Protein AF-A0A925GLC4-F1 (afdb_monomer)

Structure (mmCIF, N/CA/C/O backbone):
data_AF-A0A925GLC4-F1
#
_entry.id   AF-A0A925GLC4-F1
#
loop_
_atom_site.group_PDB
_atom_site.id
_atom_site.type_symbol
_atom_site.label_atom_id
_atom_site.label_alt_id
_atom_site.label_comp_id
_atom_site.label_asym_id
_atom_site.label_entity_id
_atom_site.label_seq_id
_atom_site.pdbx_PDB_ins_code
_atom_site.Cartn_x
_atom_site.Cartn_y
_atom_site.Cartn_z
_atom_site.occupancy
_atom_site.B_iso_or_equiv
_atom_site.auth_seq_id
_atom_site.auth_comp_id
_atom_site.auth_asym_id
_atom_site.auth_atom_id
_atom_site.pdbx_PDB_model_num
ATOM 1 N N . MET A 1 1 ? -6.731 -6.592 -16.525 1.00 62.09 1 MET A N 1
ATOM 2 C CA . MET A 1 1 ? -5.976 -5.329 -16.436 1.00 62.09 1 MET A CA 1
ATOM 3 C C . MET A 1 1 ? -6.350 -4.483 -17.633 1.00 62.09 1 MET A C 1
ATOM 5 O O . MET A 1 1 ? -6.122 -4.936 -18.744 1.00 62.09 1 MET A O 1
ATOM 9 N N . GLU A 1 2 ? -6.997 -3.338 -17.430 1.00 69.94 2 GLU A N 1
ATOM 10 C CA . GLU A 1 2 ? -7.639 -2.613 -18.540 1.00 69.94 2 GLU A CA 1
ATOM 11 C C . GLU A 1 2 ? -6.655 -1.783 -19.383 1.00 69.94 2 GLU A C 1
ATOM 13 O O . GLU A 1 2 ? -6.858 -1.646 -20.584 1.00 69.94 2 GLU A O 1
ATOM 18 N N . ALA A 1 3 ? -5.555 -1.291 -18.794 1.00 86.38 3 ALA A N 1
ATOM 19 C CA . ALA A 1 3 ? -4.596 -0.419 -19.484 1.00 86.38 3 ALA A CA 1
ATOM 20 C C . ALA A 1 3 ? -3.124 -0.696 -19.088 1.00 86.38 3 ALA A C 1
ATOM 22 O O . ALA A 1 3 ? -2.476 0.147 -18.469 1.00 86.38 3 ALA A O 1
ATOM 23 N N . PRO A 1 4 ? -2.552 -1.866 -19.433 1.00 86.38 4 PRO A N 1
ATOM 24 C CA . PRO A 1 4 ? -1.208 -2.263 -18.988 1.00 86.38 4 PRO A CA 1
ATOM 25 C C . PRO A 1 4 ? -0.071 -1.361 -19.511 1.00 86.38 4 PRO A C 1
ATOM 27 O O . PRO A 1 4 ? 0.961 -1.223 -18.864 1.00 86.38 4 PRO A O 1
ATOM 30 N N . HIS A 1 5 ? -0.279 -0.669 -20.634 1.00 90.69 5 HIS A N 1
ATOM 31 C CA . HIS A 1 5 ? 0.661 0.315 -21.190 1.00 90.69 5 HIS A CA 1
ATOM 32 C C . HIS A 1 5 ? 0.845 1.566 -20.313 1.00 90.69 5 HIS A C 1
ATOM 34 O O . HIS A 1 5 ? 1.739 2.360 -20.572 1.00 90.69 5 HIS A O 1
ATOM 40 N N . THR A 1 6 ? -0.009 1.759 -19.304 1.00 93.56 6 THR A N 1
ATOM 41 C CA . THR A 1 6 ? 0.121 2.852 -18.328 1.00 93.56 6 THR A CA 1
ATOM 42 C C . THR A 1 6 ? 1.072 2.506 -17.185 1.00 93.56 6 THR A C 1
ATOM 44 O O . THR A 1 6 ? 1.420 3.380 -16.400 1.00 93.56 6 THR A O 1
ATOM 47 N N . HIS A 1 7 ? 1.495 1.241 -17.085 1.00 96.31 7 HIS A N 1
ATOM 48 C CA . HIS A 1 7 ? 2.396 0.740 -16.049 1.00 96.31 7 HIS A CA 1
ATOM 49 C C . HIS A 1 7 ? 1.832 0.804 -14.617 1.00 96.31 7 HIS A C 1
ATOM 51 O O . HIS A 1 7 ? 2.586 0.644 -13.663 1.00 96.31 7 HIS A O 1
ATOM 57 N N . TYR A 1 8 ? 0.522 1.000 -14.428 1.00 96.69 8 TYR A N 1
ATOM 58 C CA . TYR A 1 8 ? -0.093 1.061 -13.096 1.00 96.69 8 TYR A CA 1
ATOM 59 C C . TYR A 1 8 ? -0.803 -0.229 -12.705 1.00 96.6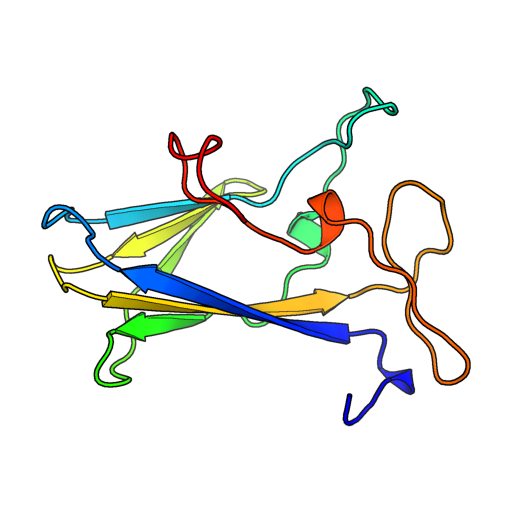9 8 TYR A C 1
ATOM 61 O O . TYR A 1 8 ? -1.746 -0.643 -13.373 1.00 96.69 8 TYR A O 1
ATOM 69 N N . PHE A 1 9 ? -0.462 -0.792 -11.547 1.00 95.94 9 PHE A N 1
ATOM 70 C CA . PHE A 1 9 ? -1.325 -1.761 -10.869 1.00 95.94 9 PHE A CA 1
ATOM 71 C C . PHE A 1 9 ? -2.408 -1.037 -10.069 1.00 95.94 9 PHE A C 1
ATOM 73 O O . PHE A 1 9 ? -2.093 -0.155 -9.277 1.00 95.94 9 PHE A O 1
ATOM 80 N N . GLY A 1 10 ? -3.672 -1.424 -10.246 1.00 96.69 10 GLY A N 1
ATOM 81 C CA . GLY A 1 10 ? -4.749 -1.057 -9.325 1.00 96.69 10 GLY A CA 1
ATOM 82 C C . GLY A 1 10 ? -4.810 -2.061 -8.178 1.00 96.69 10 GLY A C 1
ATOM 83 O O . GLY A 1 10 ? -4.842 -3.266 -8.431 1.00 96.69 10 GLY A O 1
ATOM 84 N N . VAL A 1 11 ? -4.812 -1.574 -6.940 1.00 97.19 11 VAL A N 1
ATOM 85 C CA . VAL A 1 11 ? -4.817 -2.405 -5.731 1.00 97.19 11 VAL A CA 1
ATOM 86 C C . VAL A 1 11 ? -5.999 -2.018 -4.853 1.00 97.19 11 VAL A C 1
ATOM 88 O O . VAL A 1 11 ? -6.267 -0.834 -4.654 1.00 97.19 11 VAL A O 1
ATOM 91 N N . GLU A 1 12 ? -6.690 -3.022 -4.315 1.00 97.19 12 GLU A N 1
ATOM 92 C CA . GLU A 1 12 ? -7.729 -2.855 -3.301 1.00 97.19 12 GLU A CA 1
ATOM 93 C C . GLU A 1 12 ? -7.434 -3.783 -2.118 1.00 97.19 12 GLU A C 1
ATOM 95 O O . GLU A 1 12 ? -7.282 -4.990 -2.288 1.00 97.19 12 GLU A O 1
ATOM 100 N N . MET A 1 13 ? -7.378 -3.207 -0.921 1.00 95.50 13 MET A N 1
ATOM 101 C CA . MET A 1 13 ? -7.255 -3.900 0.357 1.00 95.50 13 MET A CA 1
ATOM 102 C C . MET A 1 13 ? -8.578 -3.755 1.113 1.00 95.50 13 MET A C 1
ATOM 104 O O . MET A 1 13 ? -9.083 -2.642 1.284 1.00 95.50 13 MET A O 1
ATOM 108 N N . ARG A 1 14 ? -9.140 -4.870 1.587 1.00 95.19 14 ARG A N 1
ATOM 109 C CA . ARG A 1 14 ? -10.361 -4.887 2.406 1.00 95.19 14 ARG A CA 1
ATOM 110 C C . ARG A 1 14 ? -10.025 -5.353 3.810 1.00 95.19 14 ARG A C 1
ATOM 112 O O . ARG A 1 14 ? -9.512 -6.449 3.993 1.00 95.19 14 ARG A O 1
ATOM 119 N N . LEU A 1 15 ? -10.342 -4.520 4.789 1.00 92.25 15 LEU A N 1
ATOM 120 C CA . LEU A 1 15 ? -10.091 -4.774 6.196 1.00 92.25 15 LEU A CA 1
ATOM 121 C C . LEU A 1 15 ? -11.424 -4.908 6.919 1.00 92.25 15 LEU A C 1
ATOM 123 O O . LEU A 1 15 ? -12.247 -3.996 6.863 1.00 92.25 15 LEU A O 1
ATOM 127 N N . SER A 1 16 ? -11.622 -6.035 7.591 1.00 90.12 16 SER A N 1
ATOM 128 C CA . SER A 1 16 ? -12.785 -6.314 8.441 1.00 90.12 16 SER A CA 1
ATOM 129 C C . SER A 1 16 ? -12.331 -6.501 9.890 1.00 90.12 16 SER A C 1
ATOM 131 O O . SER A 1 16 ? -11.131 -6.502 10.162 1.00 90.12 16 SER A O 1
ATOM 133 N N . ASP A 1 17 ? -13.281 -6.629 10.817 1.00 84.38 17 ASP A N 1
ATOM 134 C CA . ASP A 1 17 ? -13.018 -6.930 12.234 1.00 84.38 17 ASP A CA 1
ATOM 135 C C . ASP A 1 17 ? -12.114 -5.899 12.935 1.00 84.38 17 ASP A C 1
ATOM 137 O O . ASP A 1 17 ? -11.244 -6.205 13.745 1.00 84.38 17 ASP A O 1
ATOM 141 N N . LEU A 1 18 ? -12.338 -4.620 12.628 1.00 79.44 18 LEU A N 1
ATOM 142 C CA . LEU A 1 18 ? -11.468 -3.505 13.009 1.00 79.44 18 LEU A CA 1
ATOM 143 C C . LEU A 1 18 ? -11.623 -3.011 14.463 1.00 79.44 18 LEU A C 1
ATOM 145 O O . LEU A 1 18 ? -11.579 -1.803 14.675 1.00 79.44 18 LEU A O 1
ATOM 149 N N . ASP A 1 19 ? -11.826 -3.881 15.462 1.00 74.12 19 ASP A N 1
ATOM 150 C CA . ASP A 1 19 ? -11.847 -3.607 16.927 1.00 74.12 19 ASP A CA 1
ATOM 151 C C . ASP A 1 19 ? -12.370 -2.216 17.389 1.00 74.12 19 ASP A C 1
ATOM 153 O O . ASP A 1 19 ? -11.886 -1.647 18.369 1.00 74.12 19 ASP A O 1
ATOM 157 N N . LYS A 1 20 ? -13.322 -1.600 16.673 1.00 73.62 20 LYS A N 1
ATOM 158 C CA . LYS A 1 20 ? -13.773 -0.205 16.875 1.00 73.62 20 LYS A CA 1
ATOM 159 C C . LYS A 1 20 ? -12.648 0.841 16.999 1.00 73.62 20 LYS A C 1
ATOM 161 O O . LYS A 1 20 ? -12.839 1.864 17.659 1.00 73.62 20 LYS A O 1
ATOM 166 N N . ARG A 1 21 ? -11.500 0.636 16.349 1.00 85.25 21 ARG A N 1
ATOM 167 C CA . ARG A 1 21 ? -10.377 1.596 16.363 1.00 85.25 21 ARG A CA 1
ATOM 168 C C . ARG A 1 21 ? -10.836 2.953 15.820 1.00 85.25 21 ARG A C 1
ATOM 170 O O . ARG A 1 21 ? -11.711 2.992 14.959 1.00 85.25 21 ARG A O 1
ATOM 177 N N . GLU A 1 22 ? -10.255 4.055 16.301 1.00 90.88 22 GLU A N 1
ATOM 178 C CA . GLU A 1 22 ? -10.548 5.412 15.789 1.00 90.88 22 GLU A CA 1
ATOM 179 C C . GLU A 1 22 ? -9.843 5.708 14.459 1.00 90.88 22 GLU A C 1
ATOM 181 O O . GLU A 1 22 ? -10.317 6.509 13.643 1.00 90.88 22 GLU A O 1
ATOM 186 N N . TYR A 1 23 ? -8.688 5.075 14.256 1.00 94.56 23 TYR A N 1
ATOM 187 C CA . TYR A 1 23 ? -7.915 5.154 13.030 1.00 94.56 23 TYR A CA 1
ATOM 188 C C . TYR A 1 23 ? -7.136 3.863 12.768 1.00 94.56 23 TYR A C 1
ATOM 190 O O . TYR A 1 23 ? -6.907 3.055 13.670 1.00 94.56 23 TYR A O 1
ATOM 198 N N . LEU A 1 24 ? -6.693 3.717 11.522 1.00 94.62 24 LEU A N 1
ATOM 199 C CA . LEU A 1 24 ? -5.754 2.698 11.070 1.00 94.62 24 LEU A CA 1
ATOM 200 C C . LEU A 1 24 ? -4.590 3.365 10.356 1.00 94.62 24 LEU A C 1
ATOM 202 O O . LEU A 1 24 ? -4.801 4.244 9.524 1.00 94.62 24 LEU A O 1
ATOM 206 N N . ASP A 1 25 ? -3.379 2.916 10.655 1.00 97.00 25 ASP A N 1
ATOM 207 C CA . ASP A 1 25 ? -2.188 3.320 9.919 1.00 97.00 25 ASP A CA 1
ATOM 208 C C . ASP A 1 25 ? -1.858 2.223 8.903 1.00 97.00 25 ASP A C 1
ATOM 210 O O . ASP A 1 25 ? -1.514 1.102 9.273 1.00 97.00 25 ASP A O 1
ATOM 214 N N . VAL A 1 26 ? -1.992 2.548 7.621 1.00 97.25 26 VAL A N 1
ATOM 215 C CA . VAL A 1 26 ? -1.698 1.675 6.483 1.00 97.25 26 VAL A CA 1
ATOM 216 C C . VAL A 1 26 ? -0.331 2.060 5.927 1.00 97.25 26 VAL A C 1
ATOM 218 O O . VAL A 1 26 ? -0.060 3.237 5.676 1.00 97.25 26 VAL A O 1
ATOM 221 N N . LYS A 1 27 ? 0.556 1.081 5.770 1.00 97.56 27 LYS A N 1
ATOM 222 C CA . LYS A 1 27 ? 1.974 1.280 5.477 1.00 97.56 27 LYS A CA 1
ATOM 223 C C . LYS A 1 27 ? 2.385 0.575 4.197 1.00 97.56 27 LYS A C 1
ATOM 225 O O . LYS A 1 27 ? 2.066 -0.588 3.992 1.00 97.56 27 LYS A O 1
ATOM 230 N N . MET A 1 28 ? 3.164 1.266 3.374 1.00 97.75 28 MET A N 1
ATOM 231 C CA . MET A 1 28 ? 3.929 0.643 2.296 1.00 97.75 28 MET A CA 1
ATOM 232 C C . MET A 1 28 ? 5.289 0.192 2.854 1.00 97.75 28 MET A C 1
ATOM 234 O O . MET A 1 28 ? 5.932 0.989 3.549 1.00 97.75 28 MET A O 1
ATOM 238 N N . PRO A 1 29 ? 5.763 -1.036 2.580 1.00 96.31 29 PRO A N 1
ATOM 239 C CA . PRO A 1 29 ? 7.108 -1.455 2.961 1.00 96.31 29 PRO A CA 1
ATOM 240 C C . PRO A 1 29 ? 8.196 -0.510 2.435 1.00 96.31 29 PRO A C 1
ATOM 242 O O . PRO A 1 29 ? 8.007 0.238 1.476 1.00 96.31 29 PRO A O 1
ATOM 245 N N . VAL A 1 30 ? 9.363 -0.543 3.080 1.00 96.31 30 VAL A N 1
ATOM 246 C CA . VAL A 1 30 ? 10.528 0.278 2.696 1.00 96.31 30 VAL A CA 1
ATOM 247 C C . VAL A 1 30 ? 11.750 -0.563 2.343 1.00 96.31 30 VAL A C 1
ATOM 249 O O . VAL A 1 30 ? 12.837 -0.030 2.194 1.00 96.31 30 VAL A O 1
ATOM 252 N N . TRP A 1 31 ? 11.610 -1.880 2.243 1.00 94.31 31 TRP A N 1
ATOM 253 C CA . TRP A 1 31 ? 12.652 -2.818 1.819 1.00 94.31 31 TRP A CA 1
ATOM 254 C C . TRP A 1 31 ? 11.991 -4.157 1.461 1.00 94.31 31 TRP A C 1
ATOM 256 O O . TRP A 1 31 ? 10.806 -4.348 1.730 1.00 94.31 31 TRP A O 1
ATOM 266 N N . THR A 1 32 ? 12.749 -5.073 0.856 1.00 91.69 32 THR A N 1
ATOM 267 C CA . THR A 1 32 ? 12.273 -6.414 0.475 1.00 91.69 32 THR A CA 1
ATOM 268 C C . THR A 1 32 ? 13.215 -7.480 1.043 1.00 91.69 32 THR A C 1
ATOM 270 O O . THR A 1 32 ? 14.434 -7.293 0.955 1.00 91.69 32 THR A O 1
ATOM 273 N N . PRO A 1 33 ? 12.713 -8.609 1.583 1.00 87.31 33 PRO A N 1
ATOM 274 C CA . PRO A 1 33 ? 13.546 -9.749 1.967 1.00 87.31 33 PRO A CA 1
ATOM 275 C C . PRO A 1 33 ? 14.543 -10.159 0.877 1.00 87.31 33 PRO A C 1
ATOM 277 O O . PRO A 1 33 ? 14.216 -10.195 -0.306 1.00 87.31 33 PRO A O 1
ATOM 280 N N . GLY A 1 34 ? 15.791 -10.420 1.274 1.00 88.88 34 GLY A N 1
ATOM 281 C CA . GLY A 1 34 ? 16.897 -10.670 0.341 1.00 88.88 34 GLY A CA 1
ATOM 282 C C . GLY A 1 34 ? 17.566 -9.406 -0.227 1.00 88.88 34 GLY A C 1
ATOM 283 O O . GLY A 1 34 ? 18.604 -9.513 -0.874 1.00 88.88 34 GLY A O 1
ATOM 284 N N . SER A 1 35 ? 17.041 -8.203 0.042 1.00 86.56 35 SER A N 1
ATOM 285 C CA . SER A 1 35 ? 17.668 -6.924 -0.320 1.00 86.56 35 SER A CA 1
ATOM 286 C C . SER A 1 35 ? 17.514 -5.890 0.803 1.00 86.56 35 SER A C 1
ATOM 288 O O . SER A 1 35 ? 16.562 -5.110 0.847 1.00 86.56 35 SER A O 1
ATOM 290 N N . TYR A 1 36 ? 18.483 -5.872 1.720 1.00 88.50 36 TYR A N 1
ATOM 291 C CA . TYR A 1 36 ? 18.462 -5.066 2.949 1.00 88.50 36 TYR A CA 1
ATOM 292 C C . TYR A 1 36 ? 18.925 -3.620 2.728 1.00 88.50 36 TYR A C 1
ATOM 294 O O . TYR A 1 36 ? 19.887 -3.151 3.332 1.00 88.50 36 TYR A O 1
ATOM 302 N N . LEU A 1 37 ? 18.245 -2.911 1.828 1.00 92.19 37 LEU A N 1
ATOM 303 C CA . LEU A 1 37 ? 18.469 -1.493 1.572 1.00 92.19 37 LEU A CA 1
ATOM 304 C C . LEU A 1 37 ? 17.132 -0.757 1.606 1.00 92.19 37 LEU A C 1
ATOM 306 O O . LEU A 1 37 ? 16.163 -1.222 1.010 1.00 92.19 37 LEU A O 1
ATOM 310 N N . ILE A 1 38 ? 17.095 0.399 2.276 1.00 92.44 38 ILE A N 1
ATOM 311 C CA . ILE A 1 38 ? 15.895 1.238 2.314 1.00 92.44 38 ILE A CA 1
ATOM 312 C C . ILE A 1 38 ? 15.545 1.698 0.890 1.00 92.44 38 ILE A C 1
ATOM 314 O O . ILE A 1 38 ? 16.397 2.118 0.098 1.00 92.44 38 ILE A O 1
ATOM 318 N N . ARG A 1 39 ? 14.261 1.590 0.568 1.00 91.62 39 ARG A N 1
ATOM 319 C CA . ARG A 1 39 ? 13.616 1.934 -0.690 1.00 91.62 39 ARG A CA 1
ATOM 320 C C . ARG A 1 39 ? 12.411 2.807 -0.404 1.00 91.62 39 ARG A C 1
ATOM 322 O O . ARG A 1 39 ? 11.6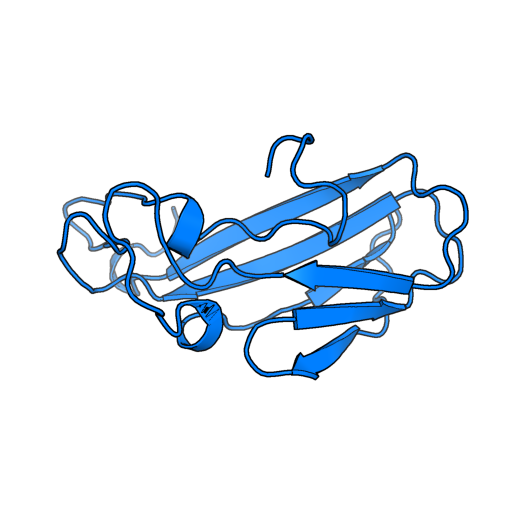80 2.612 0.559 1.00 91.62 39 ARG A O 1
ATOM 329 N N . GLU A 1 40 ? 12.183 3.746 -1.303 1.00 92.44 40 GLU A N 1
ATOM 330 C CA . GLU A 1 40 ? 11.059 4.672 -1.238 1.00 92.44 40 GLU A CA 1
ATOM 331 C C . GLU A 1 40 ? 9.911 4.142 -2.119 1.00 92.44 40 GLU A C 1
ATOM 333 O O . GLU A 1 40 ? 9.487 4.826 -3.044 1.00 92.44 40 GLU A O 1
ATOM 338 N N . TYR A 1 41 ? 9.426 2.906 -1.896 1.00 96.50 41 TYR A N 1
ATOM 339 C CA . TYR A 1 41 ? 8.349 2.310 -2.719 1.00 96.50 41 TYR A CA 1
ATOM 340 C C . TYR A 1 41 ? 7.072 3.160 -2.706 1.00 96.50 41 TYR A C 1
ATOM 342 O O . TYR A 1 41 ? 6.397 3.310 -3.721 1.00 96.50 41 TYR A O 1
ATOM 350 N N . ALA A 1 42 ? 6.803 3.814 -1.575 1.00 97.50 42 ALA A N 1
ATOM 351 C CA . ALA A 1 42 ? 5.683 4.728 -1.387 1.00 97.50 42 ALA A CA 1
ATOM 352 C C . ALA A 1 42 ? 5.661 5.929 -2.353 1.00 97.50 42 ALA A C 1
ATOM 354 O O . ALA A 1 42 ? 4.632 6.598 -2.439 1.00 97.50 42 ALA A O 1
ATOM 355 N N . LYS A 1 43 ? 6.765 6.230 -3.055 1.00 96.62 43 LYS A N 1
ATOM 356 C CA . LYS A 1 43 ? 6.809 7.280 -4.088 1.00 96.62 43 LYS A CA 1
ATOM 357 C C . LYS A 1 43 ? 5.991 6.919 -5.334 1.00 96.62 43 LYS A C 1
ATOM 359 O O . LYS A 1 43 ? 5.594 7.815 -6.060 1.00 96.62 43 LYS A O 1
ATOM 364 N N . ASN A 1 44 ? 5.775 5.623 -5.571 1.00 97.62 44 ASN A N 1
ATOM 365 C CA . ASN A 1 44 ? 5.049 5.103 -6.730 1.00 97.62 44 ASN A CA 1
ATOM 366 C C . ASN A 1 44 ? 3.545 4.947 -6.454 1.00 97.62 44 ASN A C 1
ATOM 368 O O . ASN A 1 44 ? 2.818 4.482 -7.326 1.00 97.62 44 ASN A O 1
ATOM 372 N N . VAL A 1 45 ? 3.089 5.262 -5.237 1.00 98.12 45 VAL A N 1
ATOM 373 C CA . VAL A 1 45 ? 1.684 5.140 -4.840 1.00 98.12 45 VAL A CA 1
ATOM 374 C C . VAL A 1 45 ? 0.933 6.405 -5.219 1.00 98.12 45 VAL A C 1
ATOM 376 O O . VAL A 1 45 ? 1.274 7.495 -4.758 1.00 98.12 45 VAL A O 1
ATOM 379 N N . GLU A 1 46 ? -0.150 6.235 -5.965 1.00 97.44 46 GLU A N 1
ATOM 380 C CA . GLU A 1 46 ? -1.040 7.309 -6.392 1.00 97.44 46 GLU A CA 1
ATOM 381 C C . GLU A 1 46 ? -2.502 6.987 -6.070 1.00 97.44 46 GLU A C 1
ATOM 383 O O . GLU A 1 46 ? -2.879 5.833 -5.865 1.00 97.44 46 GLU A O 1
ATOM 388 N N . GLY A 1 47 ? -3.336 8.027 -5.991 1.00 97.31 47 GLY A N 1
ATOM 389 C CA . GLY A 1 47 ? -4.786 7.863 -5.870 1.00 97.31 47 GLY A CA 1
ATOM 390 C C . GLY A 1 47 ? -5.260 7.130 -4.610 1.00 97.31 47 GLY A C 1
ATOM 391 O O . GLY A 1 47 ? -6.296 6.475 -4.665 1.00 97.31 47 GLY A O 1
ATOM 392 N N . PHE A 1 48 ? -4.524 7.211 -3.492 1.00 98.50 48 PHE A N 1
ATOM 393 C CA . PHE A 1 48 ? -4.938 6.583 -2.233 1.00 98.50 48 PHE A CA 1
ATOM 394 C C . PHE A 1 48 ? -6.303 7.115 -1.787 1.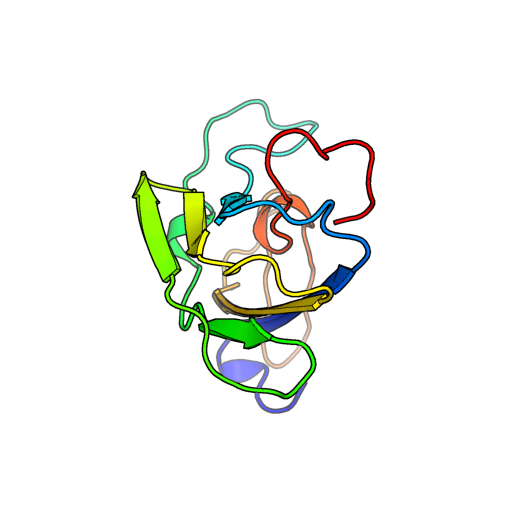00 98.50 48 PHE A C 1
ATOM 396 O O . PHE A 1 48 ? -6.460 8.307 -1.515 1.00 98.50 48 PHE A O 1
ATOM 403 N N . VAL A 1 49 ? -7.268 6.212 -1.664 1.00 98.38 49 VAL A N 1
ATOM 404 C CA . VAL A 1 49 ? -8.614 6.490 -1.170 1.00 98.38 49 VAL A CA 1
ATOM 405 C C . VAL A 1 49 ? -9.026 5.434 -0.155 1.00 98.38 49 VAL A C 1
ATOM 407 O O . VAL A 1 49 ? -8.705 4.256 -0.298 1.00 98.38 49 VAL A O 1
ATOM 410 N N . ALA A 1 50 ? -9.776 5.853 0.862 1.00 98.12 50 ALA A N 1
ATOM 411 C CA . ALA A 1 50 ? -10.365 4.962 1.851 1.00 98.12 50 ALA A CA 1
ATOM 412 C C . ALA A 1 50 ? -11.885 5.145 1.902 1.00 98.12 50 ALA A C 1
ATOM 414 O O . ALA A 1 50 ? -12.392 6.268 1.825 1.00 98.12 50 ALA A O 1
ATOM 415 N N . ARG A 1 51 ? -12.619 4.041 2.030 1.00 97.75 51 ARG A N 1
ATOM 416 C CA . ARG A 1 51 ? -14.082 4.000 2.141 1.00 97.75 51 ARG A CA 1
ATOM 417 C C . ARG A 1 51 ? -14.510 3.027 3.234 1.00 97.75 51 ARG A C 1
ATOM 419 O O . ARG A 1 51 ? -13.764 2.105 3.548 1.00 97.75 51 ARG A O 1
ATOM 426 N N . ASP A 1 52 ? -15.690 3.217 3.807 1.00 95.38 52 ASP A N 1
ATOM 427 C CA . ASP A 1 52 ? -16.309 2.213 4.678 1.00 95.38 52 ASP A CA 1
ATOM 428 C C . ASP A 1 52 ? -16.956 1.072 3.862 1.00 95.38 52 ASP A C 1
ATOM 430 O O . ASP A 1 52 ? -16.998 1.115 2.627 1.00 95.38 52 ASP A O 1
ATOM 434 N N . GLY A 1 53 ? -17.484 0.048 4.542 1.00 92.44 53 GLY A N 1
ATOM 435 C CA . GLY A 1 53 ? -18.192 -1.067 3.893 1.00 92.44 53 GLY A CA 1
ATOM 436 C C . GLY A 1 53 ? -19.445 -0.659 3.097 1.00 92.44 53 GLY A C 1
ATOM 437 O O . GLY A 1 53 ? -19.849 -1.376 2.182 1.00 92.44 53 GLY A O 1
ATOM 438 N N . GLY A 1 54 ? -20.031 0.507 3.396 1.00 94.00 54 GLY A N 1
ATOM 439 C CA . GLY A 1 54 ? -21.141 1.105 2.647 1.00 94.00 54 GLY A CA 1
ATOM 440 C C . GLY A 1 54 ? -20.699 1.943 1.440 1.00 94.00 54 GLY A C 1
ATOM 441 O O . GLY A 1 54 ? -21.544 2.430 0.692 1.00 94.00 54 GLY A O 1
ATOM 442 N N . GLY A 1 55 ? -19.391 2.114 1.231 1.00 95.62 55 GLY A N 1
ATOM 443 C CA . GLY A 1 55 ? -18.816 2.915 0.153 1.00 95.62 55 GLY A CA 1
ATOM 444 C C . GLY A 1 55 ? -18.672 4.406 0.472 1.00 95.62 55 GLY A C 1
ATOM 445 O O . GLY A 1 55 ? -18.231 5.164 -0.403 1.00 95.62 55 GLY A O 1
ATOM 446 N N . ASN A 1 56 ? -18.985 4.848 1.695 1.00 96.25 56 ASN A N 1
ATOM 447 C CA . ASN A 1 56 ? -18.818 6.245 2.090 1.00 96.25 56 ASN A CA 1
ATOM 448 C C . ASN A 1 56 ? -17.329 6.573 2.247 1.00 96.25 56 ASN A C 1
ATOM 450 O O . ASN A 1 56 ? -16.586 5.766 2.807 1.00 96.25 56 ASN A O 1
ATOM 454 N N . PRO A 1 57 ? -16.868 7.746 1.788 1.00 97.44 57 PRO A N 1
ATOM 455 C CA . PRO A 1 57 ? -15.471 8.137 1.922 1.00 97.44 57 PRO A CA 1
ATOM 456 C C . PRO A 1 57 ? -15.068 8.302 3.394 1.00 97.44 57 PRO A C 1
ATOM 458 O O . PRO A 1 57 ? -15.782 8.916 4.190 1.00 97.44 57 PRO A O 1
ATOM 461 N N . LEU A 1 58 ? -13.887 7.790 3.733 1.00 97.44 58 LEU A N 1
ATOM 462 C CA . LEU A 1 58 ? -13.226 7.983 5.020 1.00 97.44 58 LEU A CA 1
ATOM 463 C C . LEU A 1 58 ? -12.084 8.985 4.861 1.00 97.44 58 LEU A C 1
ATOM 465 O O . LEU A 1 58 ? -11.368 8.975 3.860 1.00 97.44 58 LEU A O 1
ATOM 469 N N . ALA A 1 59 ? -11.896 9.849 5.859 1.00 97.81 59 ALA A N 1
ATOM 470 C CA . ALA A 1 59 ? -10.802 10.812 5.831 1.00 97.81 59 ALA A CA 1
ATOM 471 C C . ALA A 1 59 ? -9.463 10.077 5.955 1.00 97.81 59 ALA A C 1
ATOM 473 O O . ALA A 1 59 ? -9.278 9.269 6.870 1.00 97.81 59 ALA A O 1
ATOM 474 N N . SER A 1 60 ? -8.524 10.375 5.061 1.00 97.81 60 SER A N 1
ATOM 475 C CA . SER A 1 60 ? -7.188 9.790 5.086 1.00 97.81 60 SER A CA 1
ATOM 476 C C . SER A 1 60 ? -6.108 10.828 4.833 1.00 97.81 60 SER A C 1
ATOM 478 O O . SER A 1 60 ? -6.255 11.671 3.951 1.00 97.81 60 SER A O 1
ATOM 480 N N . GLU A 1 61 ? -5.006 10.734 5.570 1.00 98.06 61 GLU A N 1
ATOM 481 C CA . GLU A 1 61 ? -3.874 11.656 5.478 1.00 98.06 61 GLU A CA 1
ATOM 482 C C . GLU A 1 61 ? -2.547 10.892 5.462 1.00 98.06 61 GLU A C 1
ATOM 484 O O . GLU A 1 61 ? -2.378 9.891 6.158 1.00 98.06 61 GLU A O 1
ATOM 489 N N . LYS A 1 62 ? -1.582 11.358 4.667 1.00 98.00 62 LYS A N 1
ATOM 490 C CA . LYS A 1 62 ? -0.230 10.796 4.659 1.00 98.00 62 LYS A CA 1
ATOM 491 C C . LYS A 1 62 ? 0.576 11.434 5.794 1.00 98.00 62 LYS A C 1
ATOM 493 O O . LYS A 1 62 ? 0.916 12.609 5.716 1.00 98.00 62 LYS A O 1
ATOM 498 N N . ILE A 1 63 ? 0.868 10.668 6.847 1.00 98.31 63 ILE A N 1
ATOM 499 C CA . ILE A 1 63 ? 1.486 11.187 8.087 1.00 98.31 63 ILE A CA 1
ATOM 500 C C . ILE A 1 63 ? 3.019 11.127 8.078 1.00 98.31 63 ILE A C 1
ATOM 502 O O . ILE A 1 63 ? 3.676 11.773 8.889 1.00 98.31 63 ILE A O 1
ATOM 506 N N . ASN A 1 64 ? 3.602 10.330 7.180 1.00 97.44 64 ASN A N 1
ATOM 507 C CA . ASN A 1 64 ? 5.040 10.265 6.917 1.00 97.44 64 ASN A CA 1
ATOM 508 C C . ASN A 1 64 ? 5.289 9.678 5.510 1.00 97.44 64 ASN A C 1
ATOM 510 O O . ASN A 1 64 ? 4.350 9.448 4.748 1.00 97.44 64 ASN A O 1
ATOM 514 N N . LYS A 1 65 ? 6.552 9.423 5.143 1.00 96.81 65 LYS A N 1
ATOM 515 C CA . LYS A 1 65 ? 6.944 9.004 3.783 1.00 96.81 65 LYS A CA 1
ATOM 516 C C . LYS A 1 65 ? 6.190 7.786 3.236 1.00 96.81 65 LYS A C 1
ATOM 518 O O . LYS A 1 65 ? 5.941 7.742 2.030 1.00 96.81 65 LYS A O 1
ATOM 523 N N . ASN A 1 66 ? 5.814 6.833 4.087 1.00 98.06 66 ASN A N 1
ATOM 524 C CA . ASN A 1 66 ? 5.247 5.548 3.676 1.00 98.06 66 ASN A CA 1
ATOM 525 C C . ASN A 1 66 ? 3.988 5.132 4.452 1.00 98.06 66 ASN A C 1
ATOM 527 O O . ASN A 1 66 ? 3.577 3.983 4.325 1.00 98.06 66 ASN A O 1
ATOM 531 N N . THR A 1 67 ? 3.393 6.025 5.250 1.00 98.44 67 THR A N 1
ATOM 532 C CA . THR A 1 67 ? 2.227 5.715 6.093 1.00 98.44 67 THR A CA 1
ATOM 533 C C . THR A 1 67 ? 1.061 6.653 5.807 1.00 98.44 67 THR A C 1
ATOM 535 O O . THR A 1 67 ? 1.213 7.877 5.850 1.00 98.44 67 THR A O 1
ATOM 538 N N . TRP A 1 68 ? -0.114 6.065 5.605 1.00 98.50 68 TRP A N 1
ATOM 539 C CA . TRP A 1 68 ? -1.399 6.739 5.486 1.00 98.50 68 TRP A CA 1
ATOM 540 C C . TRP A 1 68 ? -2.259 6.405 6.698 1.00 98.50 68 TRP A C 1
ATOM 542 O O . TRP A 1 68 ? -2.500 5.237 6.991 1.00 98.50 68 TRP A O 1
ATOM 552 N N . ARG A 1 69 ? -2.740 7.430 7.398 1.00 98.31 69 ARG A N 1
ATOM 553 C CA . ARG A 1 69 ? -3.696 7.289 8.492 1.00 98.31 69 ARG A CA 1
ATOM 554 C C . ARG A 1 69 ? -5.106 7.416 7.950 1.00 98.31 69 ARG A C 1
ATOM 556 O O . ARG A 1 69 ? -5.464 8.470 7.434 1.00 98.31 69 ARG A O 1
ATOM 563 N N . VAL A 1 70 ? -5.913 6.376 8.111 1.00 97.75 70 VAL A N 1
ATOM 564 C CA . VAL A 1 70 ? -7.339 6.352 7.777 1.00 97.75 70 VAL A CA 1
ATOM 565 C C . VAL A 1 70 ? -8.147 6.544 9.053 1.00 97.75 70 VAL A C 1
ATOM 567 O O . VAL A 1 70 ? -8.038 5.745 9.980 1.00 97.75 70 VAL A O 1
ATOM 570 N N . ARG A 1 71 ? -8.973 7.590 9.115 1.00 96.69 71 ARG A N 1
ATOM 571 C CA . ARG A 1 71 ? -9.927 7.819 10.209 1.00 96.69 71 ARG A CA 1
ATOM 572 C C . ARG A 1 71 ? -11.133 6.916 9.996 1.00 96.69 71 ARG A C 1
ATOM 574 O O . ARG A 1 71 ? -11.974 7.178 9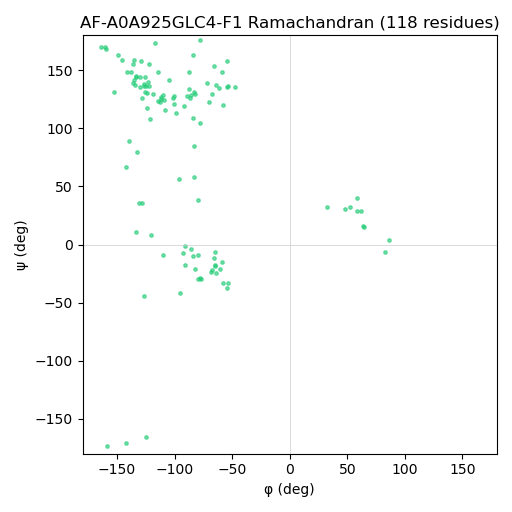.143 1.00 96.69 71 ARG A O 1
ATOM 581 N N . THR A 1 72 ? -11.210 5.851 10.777 1.00 92.44 72 THR A N 1
ATOM 582 C CA . THR A 1 72 ? -12.216 4.796 10.616 1.00 92.44 72 THR A CA 1
ATOM 583 C C . THR A 1 72 ? -13.546 5.155 11.252 1.00 92.4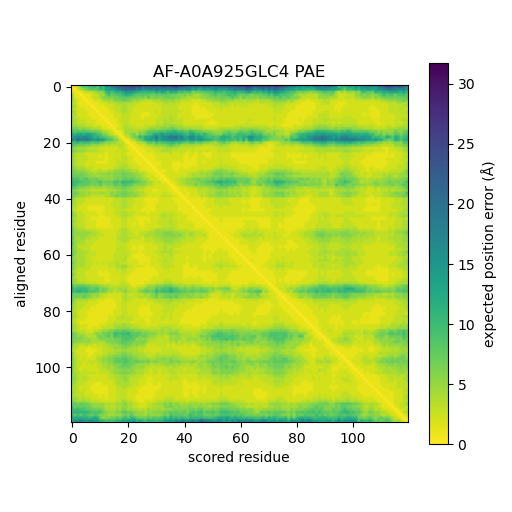4 72 THR A C 1
ATOM 585 O O . THR A 1 72 ? -14.553 4.575 10.877 1.00 92.44 72 THR A O 1
ATOM 588 N N . ARG A 1 73 ? -13.589 6.090 12.213 1.00 87.50 73 ARG A N 1
ATOM 589 C CA . ARG A 1 73 ? -14.830 6.442 12.937 1.00 87.50 73 ARG A CA 1
ATOM 590 C C . ARG A 1 73 ? -15.526 5.203 13.536 1.00 87.50 73 ARG A C 1
ATOM 592 O O . ARG A 1 73 ? -16.751 5.150 13.591 1.00 87.50 73 ARG A O 1
ATOM 599 N N . SER A 1 74 ? -14.737 4.198 13.931 1.00 86.56 74 SER A N 1
ATOM 600 C CA . SER A 1 74 ? -15.206 2.913 14.466 1.00 86.56 74 SER A CA 1
ATOM 601 C C . SER A 1 74 ? -16.133 2.107 13.536 1.00 86.56 74 SER A C 1
ATOM 603 O O . SER A 1 74 ? -16.958 1.334 14.025 1.00 86.56 74 SER A O 1
ATOM 605 N N . VAL A 1 75 ? -16.002 2.251 12.209 1.00 90.56 75 VAL A N 1
ATOM 606 C CA . VAL A 1 75 ? -16.679 1.364 11.242 1.00 90.56 75 VAL A CA 1
ATOM 607 C C . VAL A 1 75 ? -16.152 -0.073 11.326 1.00 90.56 75 VAL A C 1
ATOM 609 O O . VAL A 1 75 ? -15.006 -0.306 11.709 1.00 90.56 75 VAL A O 1
ATOM 612 N N . ALA A 1 76 ? -16.993 -1.038 10.946 1.00 89.31 76 ALA A N 1
ATOM 613 C CA . ALA A 1 76 ? -16.652 -2.463 10.971 1.00 89.31 76 ALA A CA 1
ATOM 614 C C . ALA A 1 76 ? -15.749 -2.901 9.804 1.00 89.31 76 ALA A C 1
ATOM 616 O O . ALA A 1 76 ? -14.959 -3.828 9.960 1.00 89.31 76 ALA A O 1
ATOM 617 N N . GLU A 1 77 ? -15.857 -2.228 8.655 1.00 93.50 77 GLU A N 1
ATOM 618 C CA . GLU A 1 77 ? -15.114 -2.548 7.434 1.00 93.50 77 GLU A CA 1
ATOM 619 C C . GLU A 1 77 ? -14.533 -1.275 6.815 1.00 93.50 77 GLU A C 1
ATOM 621 O O . GLU A 1 77 ? -15.218 -0.251 6.722 1.00 93.50 77 GLU A O 1
ATOM 626 N N . VAL A 1 78 ? -13.283 -1.360 6.359 1.00 95.56 78 VAL A N 1
ATOM 627 C CA . VAL A 1 78 ? -12.583 -0.318 5.605 1.00 95.56 78 VAL A CA 1
ATOM 628 C C . VAL A 1 78 ? -12.050 -0.912 4.307 1.00 95.56 78 VAL A C 1
ATOM 630 O O . VAL A 1 78 ? -11.373 -1.937 4.310 1.00 95.56 78 VAL A O 1
ATOM 633 N N . ARG A 1 79 ? -12.302 -0.228 3.194 1.00 97.00 79 ARG A N 1
ATOM 634 C CA . ARG A 1 79 ? -11.728 -0.519 1.880 1.00 97.00 79 ARG A CA 1
ATOM 635 C C . ARG A 1 79 ? -10.730 0.563 1.524 1.00 97.00 79 ARG A C 1
ATOM 637 O O . ARG A 1 79 ? -11.080 1.741 1.511 1.00 97.00 79 ARG A O 1
ATOM 644 N N . VAL A 1 80 ? -9.503 0.167 1.228 1.00 97.94 80 VAL A N 1
ATOM 645 C CA . VAL A 1 80 ? -8.440 1.058 0.766 1.00 97.94 80 VAL A CA 1
A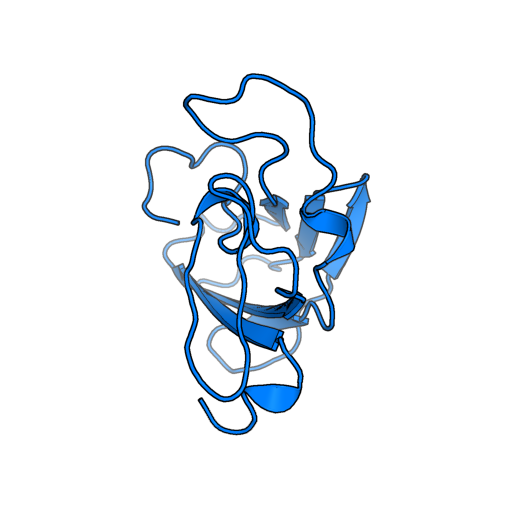TOM 646 C C . VAL A 1 80 ? -8.134 0.711 -0.678 1.00 97.94 80 VAL A C 1
ATOM 648 O O . VAL A 1 80 ? -7.861 -0.445 -0.978 1.00 97.94 80 VAL A O 1
ATOM 651 N N . ALA A 1 81 ? -8.163 1.701 -1.563 1.00 98.31 81 ALA A N 1
ATOM 652 C CA . ALA A 1 81 ? -7.787 1.531 -2.959 1.00 98.31 81 ALA A CA 1
ATOM 653 C C . ALA A 1 81 ? -6.712 2.544 -3.348 1.00 98.31 81 ALA A C 1
ATOM 655 O O . ALA A 1 81 ? -6.696 3.671 -2.851 1.00 98.31 81 ALA A O 1
ATOM 656 N N . TYR A 1 82 ? -5.795 2.126 -4.211 1.00 98.25 82 TYR A N 1
ATOM 657 C CA . TYR A 1 82 ? -4.707 2.956 -4.717 1.00 98.25 82 TYR A CA 1
ATOM 658 C C . TYR A 1 82 ? -4.144 2.366 -6.011 1.00 98.25 82 TYR A C 1
ATOM 660 O O . TYR A 1 82 ? -4.466 1.243 -6.406 1.00 98.25 82 TYR A O 1
ATOM 668 N N . GLN A 1 83 ? -3.288 3.135 -6.674 1.00 97.88 83 GLN A N 1
ATOM 669 C CA . GLN A 1 83 ? -2.527 2.697 -7.834 1.00 97.88 83 GLN A CA 1
ATOM 670 C C . GLN A 1 83 ? -1.035 2.670 -7.510 1.00 97.88 83 GLN A C 1
ATOM 672 O O . GLN A 1 83 ? -0.555 3.474 -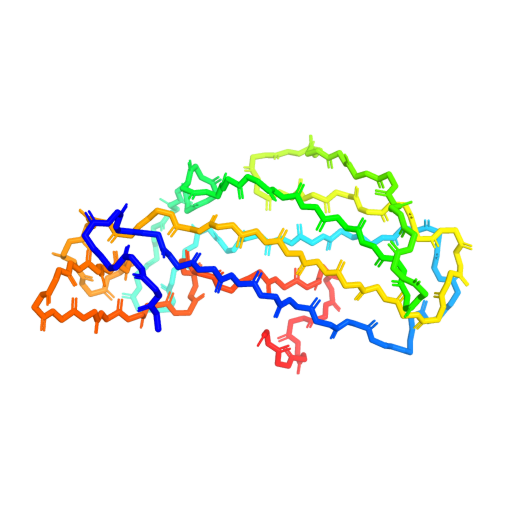6.711 1.00 97.88 83 GLN A O 1
ATOM 677 N N . VAL A 1 84 ? -0.300 1.749 -8.132 1.00 97.62 84 VAL A N 1
ATOM 678 C CA . VAL A 1 84 ? 1.158 1.648 -8.011 1.00 97.62 84 VAL A CA 1
ATOM 679 C C . VAL A 1 84 ? 1.795 1.709 -9.387 1.00 97.62 84 VAL A C 1
ATOM 681 O O . VAL A 1 84 ? 1.579 0.810 -10.200 1.00 97.62 84 VAL A O 1
ATOM 684 N N . TYR A 1 85 ? 2.606 2.738 -9.626 1.00 97.31 85 TYR A N 1
ATOM 685 C CA . TYR A 1 85 ? 3.429 2.837 -10.827 1.00 97.31 85 TYR A CA 1
ATOM 686 C C . TYR A 1 85 ? 4.558 1.797 -10.799 1.00 97.31 85 TYR A C 1
ATOM 688 O O . TYR A 1 85 ? 5.384 1.761 -9.882 1.00 97.31 85 TYR A O 1
ATOM 696 N N . ALA A 1 86 ? 4.601 0.947 -11.817 1.00 96.31 86 ALA A N 1
ATOM 697 C CA . ALA A 1 86 ? 5.451 -0.227 -11.911 1.00 96.31 86 ALA A CA 1
ATOM 698 C C . ALA A 1 86 ? 6.133 -0.273 -13.283 1.00 96.31 86 ALA A C 1
ATOM 700 O O . ALA A 1 86 ? 5.731 -1.012 -14.175 1.00 96.31 86 ALA A O 1
ATOM 701 N N . TYR A 1 87 ? 7.195 0.515 -13.447 1.00 95.31 87 TYR A N 1
ATOM 702 C CA . TYR A 1 87 ? 7.996 0.549 -14.677 1.00 95.31 87 TYR A CA 1
ATOM 703 C C . TYR A 1 87 ? 9.500 0.440 -14.396 1.00 95.31 87 TYR A C 1
ATOM 705 O O . TYR A 1 87 ? 10.332 1.073 -15.040 1.00 95.31 87 TYR A O 1
ATOM 713 N N . GLU A 1 88 ? 9.871 -0.353 -13.391 1.00 91.00 88 GLU A N 1
ATOM 714 C CA . GLU A 1 88 ? 11.272 -0.603 -13.053 1.00 91.00 88 GLU A CA 1
ATOM 715 C C . GLU A 1 88 ? 11.546 -2.105 -13.142 1.00 91.00 88 GLU A C 1
ATOM 717 O O . GLU A 1 88 ? 11.067 -2.872 -12.312 1.00 91.00 88 GLU A O 1
ATOM 722 N N . LEU A 1 89 ? 12.294 -2.550 -14.157 1.00 87.69 89 LEU A N 1
ATOM 723 C CA . LEU A 1 89 ? 12.571 -3.969 -14.413 1.00 87.69 89 LEU A CA 1
ATOM 724 C C . LEU A 1 89 ? 13.738 -4.477 -13.547 1.00 87.69 89 LEU A C 1
ATOM 726 O O . LEU A 1 89 ? 14.890 -4.495 -13.978 1.00 87.69 89 LEU A O 1
ATOM 730 N N . THR A 1 90 ? 13.455 -4.878 -12.301 1.00 87.38 90 THR A N 1
ATOM 731 C CA . THR A 1 90 ? 14.439 -5.472 -11.378 1.00 87.38 90 THR A CA 1
ATOM 732 C C . THR A 1 90 ? 13.795 -6.529 -10.484 1.00 87.38 90 THR A C 1
ATOM 734 O O . THR A 1 90 ? 12.616 -6.469 -10.189 1.00 87.38 90 THR A O 1
ATOM 737 N N . VAL A 1 91 ? 14.563 -7.447 -9.900 1.00 84.94 91 VAL A N 1
ATOM 738 C CA . VAL A 1 91 ? 13.996 -8.434 -8.950 1.00 84.94 91 VAL A CA 1
ATOM 739 C C . VAL A 1 91 ? 13.439 -7.824 -7.642 1.00 84.94 91 VAL A C 1
ATOM 741 O O . VAL A 1 91 ? 12.870 -8.534 -6.817 1.00 84.94 91 VAL A O 1
ATOM 744 N N . ARG A 1 92 ? 13.617 -6.513 -7.413 1.00 86.94 92 ARG A N 1
ATOM 745 C CA . ARG A 1 92 ? 13.315 -5.813 -6.146 1.00 86.94 92 ARG A CA 1
ATOM 746 C C . ARG A 1 92 ? 12.115 -4.866 -6.233 1.00 86.94 92 ARG A C 1
ATOM 748 O O . ARG A 1 92 ? 11.742 -4.284 -5.216 1.00 86.94 92 ARG A O 1
ATOM 755 N N . THR A 1 93 ? 11.601 -4.623 -7.432 1.00 91.25 93 THR A N 1
ATOM 756 C CA . THR A 1 93 ? 10.523 -3.665 -7.732 1.00 91.25 93 THR A CA 1
ATOM 757 C C . THR A 1 93 ? 9.395 -4.391 -8.450 1.00 91.25 93 THR A C 1
ATOM 759 O O . THR A 1 93 ? 9.356 -5.608 -8.394 1.00 91.25 93 THR A O 1
ATOM 762 N N . SER A 1 94 ? 8.458 -3.684 -9.073 1.00 94.56 94 SER A N 1
ATOM 763 C CA . SER A 1 94 ? 7.483 -4.298 -9.975 1.00 94.56 94 SER A CA 1
ATOM 764 C C . SER A 1 94 ? 7.584 -3.654 -11.349 1.00 94.56 94 SER A C 1
ATOM 766 O O . SER A 1 94 ? 8.012 -2.502 -11.479 1.00 94.56 94 SER A O 1
ATOM 768 N N . PHE A 1 95 ? 7.176 -4.396 -12.369 1.00 96.00 95 PHE A N 1
ATOM 769 C CA . PHE A 1 95 ? 7.111 -3.912 -13.740 1.00 96.00 95 PHE A CA 1
ATOM 770 C C . PHE A 1 95 ? 5.831 -4.379 -14.393 1.00 96.00 95 PHE A C 1
ATOM 772 O O . PHE A 1 95 ? 5.330 -5.472 -14.121 1.00 96.00 95 PHE A O 1
ATOM 779 N N . LEU A 1 96 ? 5.350 -3.557 -15.300 1.00 95.31 96 LEU A N 1
ATOM 780 C CA . LEU A 1 96 ? 4.204 -3.834 -16.114 1.00 95.31 96 LEU A CA 1
ATOM 781 C C . LEU A 1 96 ? 4.345 -3.064 -17.412 1.00 95.31 96 LEU A C 1
ATOM 783 O O . LEU A 1 96 ? 4.566 -1.859 -17.389 1.00 95.31 96 LEU A O 1
ATOM 787 N N . ASP A 1 97 ? 4.143 -3.732 -18.533 1.00 93.69 97 ASP A N 1
ATOM 788 C CA . ASP A 1 97 ? 3.911 -3.100 -19.821 1.00 93.69 97 ASP A CA 1
ATOM 789 C C . ASP A 1 97 ? 2.867 -3.892 -20.621 1.00 93.69 97 ASP A C 1
ATOM 791 O O . ASP A 1 97 ? 2.205 -4.794 -20.104 1.00 93.69 97 ASP A O 1
ATOM 795 N N . ALA A 1 98 ? 2.691 -3.547 -21.897 1.00 93.19 98 ALA A N 1
ATOM 796 C CA . ALA A 1 98 ? 1.739 -4.224 -22.772 1.00 93.19 98 ALA A CA 1
ATOM 797 C C . ALA A 1 98 ? 2.078 -5.703 -23.056 1.00 93.19 98 ALA A C 1
ATOM 799 O O . ALA A 1 98 ? 1.205 -6.440 -23.506 1.00 93.19 98 ALA A O 1
ATOM 800 N N . SER A 1 99 ? 3.321 -6.131 -22.829 1.00 93.44 99 SER A N 1
ATOM 801 C CA . SER A 1 99 ? 3.801 -7.483 -23.125 1.00 93.44 99 SER A CA 1
ATOM 802 C C . SER A 1 99 ? 3.732 -8.417 -21.918 1.00 93.44 99 SER A C 1
ATOM 804 O O . SER A 1 99 ? 3.339 -9.574 -22.064 1.00 93.44 99 SER A O 1
ATOM 806 N N . HIS A 1 100 ? 4.104 -7.938 -20.728 1.00 91.88 100 HIS A N 1
ATOM 807 C CA . HIS A 1 100 ? 4.107 -8.730 -19.503 1.00 91.88 100 HIS A CA 1
ATOM 808 C C . HIS A 1 100 ? 4.077 -7.844 -18.254 1.00 91.88 100 HIS A C 1
ATOM 810 O O . HIS A 1 100 ? 4.295 -6.635 -18.294 1.00 91.88 100 HIS A O 1
ATOM 816 N N . GLY A 1 101 ? 3.841 -8.476 -17.108 1.00 92.81 101 GLY A N 1
ATOM 817 C CA . GLY A 1 101 ? 4.015 -7.847 -15.810 1.00 92.81 101 GLY A CA 1
ATOM 818 C C . GLY A 1 101 ? 4.605 -8.826 -14.812 1.00 92.81 101 GLY A C 1
ATOM 819 O O . GLY A 1 101 ? 4.358 -10.030 -14.885 1.00 92.81 101 GLY A O 1
ATOM 820 N N . TYR A 1 102 ? 5.383 -8.302 -13.874 1.00 93.19 102 TYR A N 1
ATOM 821 C CA . TYR A 1 102 ? 5.841 -9.037 -12.706 1.00 93.19 102 TYR A CA 1
ATOM 822 C C . TYR A 1 102 ? 5.639 -8.181 -11.453 1.00 93.19 102 TYR A C 1
ATOM 824 O O . TYR A 1 102 ? 5.766 -6.953 -11.473 1.00 93.19 102 TYR A O 1
ATOM 832 N N . LEU A 1 103 ? 5.317 -8.857 -10.356 1.00 93.31 103 LEU A N 1
ATOM 833 C CA . LEU A 1 103 ? 4.938 -8.245 -9.092 1.00 93.31 103 LEU A CA 1
ATOM 834 C C . LEU A 1 103 ? 5.916 -8.643 -7.994 1.00 93.31 103 LEU A C 1
ATOM 836 O O . LEU A 1 103 ? 6.162 -9.825 -7.759 1.00 93.31 103 LEU A O 1
ATOM 840 N N . ASN A 1 104 ? 6.416 -7.642 -7.279 1.00 94.19 104 ASN A N 1
ATOM 841 C CA . ASN A 1 104 ? 7.054 -7.816 -5.986 1.00 94.19 104 ASN A CA 1
ATOM 842 C C . ASN A 1 104 ? 6.119 -7.268 -4.906 1.00 94.19 104 ASN A C 1
ATOM 844 O O . ASN A 1 104 ? 5.863 -6.061 -4.862 1.00 94.19 104 ASN A O 1
ATOM 848 N N . GLY A 1 105 ? 5.639 -8.155 -4.030 1.00 94.00 105 GLY A N 1
ATOM 849 C CA . GLY A 1 105 ? 4.636 -7.825 -3.017 1.00 94.00 105 GLY A CA 1
ATOM 850 C C . GLY A 1 105 ? 5.027 -6.642 -2.133 1.00 94.00 105 GLY A C 1
ATOM 851 O O . GLY A 1 105 ? 4.191 -5.784 -1.882 1.00 94.00 105 GLY A O 1
ATOM 852 N N . ALA A 1 106 ? 6.304 -6.506 -1.763 1.00 94.56 106 ALA A N 1
ATOM 853 C CA . ALA A 1 106 ? 6.762 -5.398 -0.923 1.00 94.56 106 ALA A CA 1
ATOM 854 C C . ALA A 1 106 ? 6.690 -4.026 -1.619 1.00 94.56 106 ALA A C 1
ATOM 856 O O . ALA A 1 106 ? 6.651 -2.996 -0.952 1.00 94.56 106 ALA A O 1
ATOM 857 N N . SER A 1 107 ? 6.677 -4.003 -2.954 1.00 95.75 107 SER A N 1
ATOM 858 C CA . SER A 1 107 ? 6.549 -2.771 -3.739 1.00 95.75 107 SER A CA 1
ATOM 859 C C . SER A 1 107 ? 5.107 -2.425 -4.121 1.00 95.75 107 SER A C 1
ATOM 861 O O . SER A 1 107 ? 4.893 -1.351 -4.677 1.00 95.75 107 SER A O 1
ATOM 863 N N . VAL A 1 108 ? 4.138 -3.313 -3.850 1.00 96.88 108 VAL A N 1
ATOM 864 C CA . VAL A 1 108 ? 2.743 -3.166 -4.306 1.00 96.88 108 VAL A CA 1
ATOM 865 C C . VAL A 1 108 ? 1.726 -3.257 -3.177 1.00 96.88 108 VAL A C 1
ATOM 867 O O . VAL A 1 108 ? 0.805 -2.442 -3.129 1.00 96.88 108 VAL A O 1
ATOM 870 N N . PHE A 1 109 ? 1.870 -4.213 -2.265 1.00 97.19 109 PHE A N 1
ATOM 871 C CA . PHE A 1 109 ? 0.916 -4.416 -1.183 1.00 97.19 109 PHE A CA 1
ATOM 872 C C . PHE A 1 109 ? 1.295 -3.580 0.035 1.00 97.19 109 PHE A C 1
ATOM 874 O O . PHE A 1 109 ? 2.431 -3.600 0.514 1.00 97.19 109 PHE A O 1
ATOM 881 N N . MET A 1 110 ? 0.319 -2.820 0.521 1.00 97.25 110 MET A N 1
ATOM 882 C CA . MET A 1 110 ? 0.393 -2.174 1.819 1.00 97.25 110 MET A CA 1
ATOM 883 C C . MET A 1 110 ? -0.045 -3.142 2.919 1.00 97.25 110 MET A C 1
ATOM 885 O O . MET A 1 110 ? -0.698 -4.141 2.655 1.00 97.25 110 MET A O 1
ATOM 889 N N . TYR A 1 111 ? 0.286 -2.817 4.163 1.00 95.75 111 TYR A N 1
ATOM 890 C CA . TYR A 1 111 ? -0.110 -3.581 5.342 1.00 95.75 111 TYR A CA 1
ATOM 891 C C . TYR A 1 111 ? -0.600 -2.649 6.451 1.00 95.75 111 TYR A C 1
ATOM 893 O O . TYR A 1 111 ? -0.264 -1.463 6.479 1.00 95.75 111 TYR A O 1
ATOM 901 N N . VAL A 1 112 ? -1.375 -3.173 7.399 1.00 94.81 112 VAL A N 1
ATOM 902 C CA . VAL A 1 112 ? -1.790 -2.411 8.584 1.00 94.81 112 VAL A CA 1
ATOM 903 C C . VAL A 1 112 ? -0.688 -2.462 9.640 1.00 94.81 112 VAL A C 1
ATOM 905 O O . VAL A 1 112 ? -0.157 -3.526 9.963 1.00 94.81 112 VAL A O 1
ATOM 908 N N . ASP A 1 113 ? -0.328 -1.305 10.195 1.00 93.06 113 ASP A N 1
ATOM 909 C CA . ASP A 1 113 ? 0.681 -1.223 11.247 1.00 93.06 113 ASP A CA 1
ATOM 910 C C . ASP A 1 113 ? 0.331 -2.141 12.426 1.00 93.06 113 ASP A C 1
ATOM 912 O O . ASP A 1 113 ? -0.810 -2.173 12.891 1.00 93.06 113 ASP A O 1
ATOM 916 N N . LYS A 1 114 ? 1.337 -2.865 12.931 1.00 89.06 114 LYS A N 1
ATOM 917 C CA . LYS A 1 114 ? 1.203 -3.875 13.999 1.00 89.06 114 LYS A CA 1
ATOM 918 C C . LYS A 1 114 ? 0.340 -5.098 13.642 1.00 89.06 114 LYS A C 1
ATOM 920 O O . LYS A 1 114 ? -0.044 -5.831 14.546 1.00 89.06 114 LYS A O 1
ATOM 925 N N . MET A 1 115 ? 0.061 -5.336 12.360 1.00 88.88 115 MET A N 1
ATOM 926 C CA . MET A 1 115 ? -0.665 -6.518 11.871 1.00 88.88 115 MET A CA 1
ATOM 927 C C . MET A 1 115 ? 0.097 -7.238 10.747 1.00 88.88 115 MET A C 1
ATOM 929 O O . MET A 1 115 ? -0.505 -7.751 9.813 1.00 88.88 115 MET A O 1
ATOM 933 N N . LEU A 1 116 ? 1.432 -7.269 10.824 1.00 84.56 116 LEU A N 1
ATOM 934 C CA . LEU A 1 116 ? 2.286 -7.917 9.814 1.00 84.56 116 LEU A CA 1
ATOM 935 C C . LEU A 1 116 ? 2.092 -9.439 9.720 1.00 84.56 116 LEU A C 1
ATOM 937 O O . LEU A 1 116 ? 2.487 -10.032 8.722 1.00 84.56 116 LEU A O 1
ATOM 941 N N . ASP A 1 117 ? 1.493 -10.053 10.741 1.00 85.00 117 ASP A N 1
ATOM 942 C CA . ASP A 1 117 ? 1.173 -11.484 10.758 1.00 85.00 117 ASP A CA 1
ATOM 943 C C . ASP A 1 117 ? -0.104 -11.813 9.966 1.00 85.00 117 ASP A C 1
ATOM 945 O O . ASP A 1 117 ? -0.417 -12.984 9.746 1.00 85.00 117 ASP A O 1
ATOM 949 N N . LEU A 1 118 ? -0.854 -10.791 9.538 1.00 81.12 118 LEU A N 1
ATOM 950 C CA . LEU A 1 118 ? -1.975 -10.956 8.623 1.00 81.12 118 LEU A CA 1
ATOM 951 C C . LEU A 1 118 ? -1.479 -10.896 7.172 1.00 81.12 118 LEU A C 1
ATOM 953 O O . LEU A 1 118 ? -0.530 -10.164 6.877 1.00 81.12 118 LEU A O 1
ATOM 957 N N . PRO A 1 119 ? -2.126 -11.627 6.249 1.00 73.38 119 PRO A N 1
ATOM 958 C CA . PRO A 1 119 ? -1.887 -11.445 4.825 1.00 73.38 119 PRO A CA 1
ATOM 959 C C . PRO A 1 119 ? -2.063 -9.975 4.427 1.00 73.38 119 PRO A C 1
ATOM 961 O O . PRO A 1 119 ? -3.013 -9.322 4.867 1.00 73.38 119 PRO A O 1
ATOM 964 N N . AL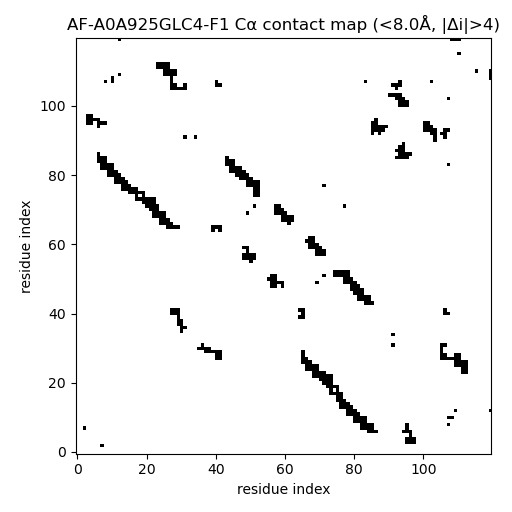A A 1 120 ? -1.131 -9.487 3.607 1.00 63.66 120 ALA A N 1
ATOM 965 C CA . ALA A 1 120 ? -1.238 -8.195 2.935 1.00 63.66 120 ALA A CA 1
ATOM 966 C C . ALA A 1 120 ? -2.193 -8.274 1.736 1.00 63.66 120 ALA A C 1
ATOM 968 O O . ALA A 1 120 ? -2.236 -9.353 1.095 1.00 63.66 120 ALA A O 1
#

Radius of gyration: 14.71 Å; Cα contacts (8 Å, |Δi|>4): 257; chains: 1; bounding box: 40×23×40 Å

Mean predicted aligned error: 3.87 Å

Solvent-accessible surface area (backbone atoms only — not comparable to full-atom values): 6812 Å² total; per-residue (Å²): 130,95,57,39,77,71,18,52,48,81,49,77,49,80,45,65,81,44,85,61,38,61,56,47,48,39,30,40,40,42,50,42,95,100,43,99,51,88,44,73,41,39,76,36,56,41,76,77,44,41,20,35,76,88,65,48,79,36,60,68,46,75,80,52,88,40,33,34,39,35,44,47,78,43,45,59,30,41,37,39,36,33,34,30,61,16,80,42,94,51,99,80,34,27,27,34,38,80,87,54,70,52,83,30,61,47,50,68,45,48,38,48,71,98,41,80,90,48,88,102

Foldseek 3Di:
DPALQQQKDKDKDKDFQPVLDQKWKKFQAQFAPVTPDGHLLLVQKADKWKAAPV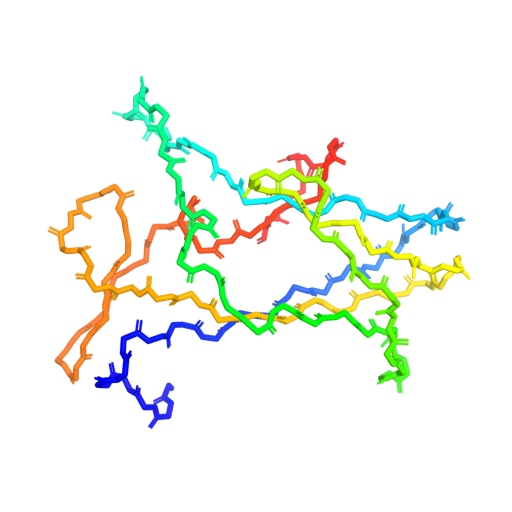RHGWDWDDPDSTIIITRCNRGRMMMIIIMGRAPDPDPTEWTTRPPDTDDDCSSGDIDIPPVPVDDD

Secondary structure (DSSP, 8-state):
---GGG-EEEEEEEE---TT-SEEEEE--S-BTTB-S---GGGGEEEEEEEETTS-EE-EEEEETTEEEEE-TT-S-EEEEEEEE-B--STTS-EE-SS-EE--HHHH--EETT-TTS--

Nearest PDB structures (foldseek):
  4fgm-assembly1_A  TM=9.599E-01  e=1.763E-08  Idiomarina loihiensis L2TR
  8j9d-assembly1_D  TM=8.139E-01  e=2.516E-04  Xanthomonas campestris pv. campestris str. B100
  3q7j-assembly2_B  TM=6.803E-01  e=2.398E+00  Thermoplasma acidophilum DSM 1728
  1z5h-assembly1_A  TM=6.691E-01  e=2.018E+00  Thermoplasma acidophilum

Sequence (120 aa):
MEAPHTHYFGVEMRLSDLDKREYLDVKMPVWTPGSYLIREYAKNVEGFVARDGGGNPLASEKINKNTWRVRTRSVAEVRVAYQVYAYELTVRTSFLDASHGYLNGASVFMYVDKMLDLPA

pLDDT: mean 92.65, std 6.86, range [62.09, 98.5]